Protein AF-A0AA85K703-F1 (afdb_monomer)

Sequence (139 aa):
MKPFDIDVPQKPAELLNSILCKPKDPTEKGDKINAIYKINCMNCNKNYIGQSEHPLRIRIQEHKSAKKRHDINSLVSMHTDNYGHQFDWDNVKILDRGNTKCAREFLEAWYSNENAINKHVNIDEIYQLIKSKSDDQKV

Solvent-accessible surface area (backbone atoms only — not comparable to full-atom values): 8413 Å² total; per-residue (Å²): 134,82,84,80,93,70,86,74,86,76,78,69,95,71,54,69,57,73,77,73,48,76,91,62,80,84,75,54,81,49,63,42,49,26,28,30,34,38,33,40,38,75,77,48,90,39,28,42,57,45,72,32,76,54,34,40,51,58,56,52,50,50,50,56,51,30,42,77,64,64,31,77,87,34,68,69,18,41,49,27,68,78,68,71,45,49,67,40,81,84,69,59,40,75,77,50,73,24,96,46,70,68,50,33,55,51,49,44,40,69,69,46,48,94,45,34,73,46,90,71,57,88,68,59,70,75,58,49,57,53,49,57,59,59,60,68,71,75,114

InterPro domains:
  IPR035901 GIY-YIG endonuclease superfamily [G3DSA:3.40.1440.10] (34-133)

Secondary structure (DSSP, 8-state):
-PPP-----PPPSS-HHHHH---SPPPPGGG--SEEEEEEBSSSS-EEEEEESS-HHHHHHHHHHHHHHT-TT-HHHHHHHHH---B-SSSPEEEEE-SSHHHHHHHHHHH--TTBSS------HHHHHHHHHHHGGG-

Radius of gyration: 21.47 Å; Cα contacts (8 Å, |Δi|>4): 171; chains: 1; bounding box: 51×42×70 Å

Organism: Trichobilharzia regenti (NCBI:txid157069)

Structure (mmCIF, N/CA/C/O backbone):
data_AF-A0AA85K703-F1
#
_entry.id   AF-A0AA85K703-F1
#
loop_
_atom_site.group_PDB
_atom_site.id
_atom_site.type_symbol
_atom_site.label_atom_id
_atom_site.label_alt_id
_atom_site.label_comp_id
_atom_site.label_asym_id
_atom_site.label_entity_id
_atom_site.label_seq_id
_atom_site.pdbx_PDB_ins_code
_atom_site.Cartn_x
_atom_site.Cartn_y
_atom_site.Cartn_z
_atom_site.occupancy
_atom_site.B_iso_or_equiv
_atom_site.auth_seq_id
_atom_site.auth_comp_id
_atom_site.auth_asym_id
_atom_site.auth_atom_id
_atom_site.pdbx_PDB_model_num
ATOM 1 N N . MET A 1 1 ? 35.129 8.630 -52.833 1.00 51.00 1 MET A N 1
ATOM 2 C CA . MET A 1 1 ? 35.014 8.074 -51.467 1.00 51.00 1 MET A CA 1
ATOM 3 C C . MET A 1 1 ? 34.605 6.616 -51.607 1.00 51.00 1 MET A C 1
ATOM 5 O O . MET A 1 1 ? 33.643 6.365 -52.320 1.00 51.00 1 MET A O 1
ATOM 9 N N . LYS A 1 2 ? 35.374 5.664 -51.061 1.00 53.22 2 LYS A N 1
ATOM 10 C CA . LYS A 1 2 ? 35.009 4.237 -51.107 1.00 53.22 2 LYS A CA 1
ATOM 11 C C . LYS A 1 2 ? 33.943 3.973 -50.035 1.00 53.22 2 LYS A C 1
ATOM 13 O O . LYS A 1 2 ? 34.146 4.443 -48.916 1.00 53.22 2 LYS A O 1
ATOM 18 N N . PRO A 1 3 ? 32.831 3.290 -50.348 1.00 60.78 3 PRO A N 1
ATOM 19 C CA . PRO A 1 3 ? 31.873 2.894 -49.327 1.00 60.78 3 PRO A CA 1
ATOM 20 C C . PRO A 1 3 ? 32.547 1.886 -48.390 1.00 60.78 3 PRO A C 1
ATOM 22 O O . PRO A 1 3 ? 33.245 0.980 -48.845 1.00 60.78 3 PRO A O 1
ATOM 25 N N . PHE A 1 4 ? 32.408 2.099 -47.085 1.00 60.31 4 PHE A N 1
ATOM 26 C CA . PHE A 1 4 ? 32.884 1.157 -46.082 1.00 60.31 4 PHE A CA 1
ATOM 27 C C . PHE A 1 4 ? 31.879 0.007 -46.007 1.00 60.31 4 PHE A C 1
ATOM 29 O O . PHE A 1 4 ? 30.711 0.228 -45.695 1.00 60.31 4 PHE A O 1
ATOM 36 N N . ASP A 1 5 ? 32.346 -1.195 -46.333 1.00 61.91 5 ASP A N 1
ATOM 37 C CA . ASP A 1 5 ? 31.607 -2.457 -46.246 1.00 61.91 5 ASP A CA 1
ATOM 38 C C . ASP A 1 5 ? 31.487 -2.851 -44.764 1.00 61.91 5 ASP A C 1
ATOM 40 O O . ASP A 1 5 ? 32.320 -3.571 -44.213 1.00 61.91 5 ASP A O 1
ATOM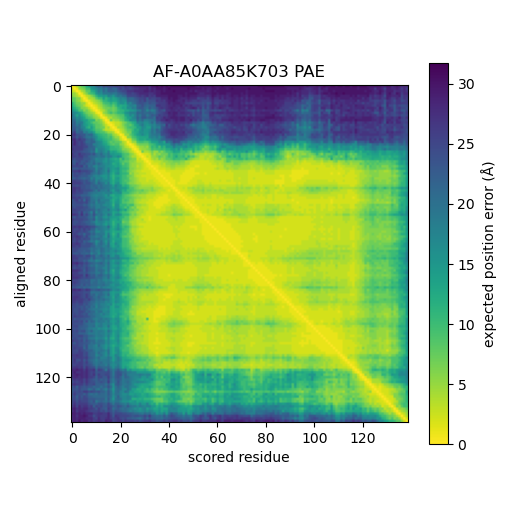 44 N N . ILE A 1 6 ? 30.527 -2.244 -44.066 1.00 71.75 6 ILE A N 1
ATOM 45 C CA . ILE A 1 6 ? 30.249 -2.525 -42.656 1.00 71.75 6 ILE A CA 1
ATOM 46 C C . ILE A 1 6 ? 28.897 -3.218 -42.604 1.00 71.75 6 ILE A C 1
ATOM 48 O O . ILE A 1 6 ? 27.854 -2.580 -42.751 1.00 71.75 6 ILE A O 1
ATOM 52 N N . ASP A 1 7 ? 28.932 -4.528 -42.391 1.00 67.88 7 ASP A N 1
ATOM 53 C CA . ASP A 1 7 ? 27.735 -5.321 -42.159 1.00 67.88 7 ASP A CA 1
ATOM 54 C C . ASP A 1 7 ? 27.194 -4.991 -40.760 1.00 67.88 7 ASP A C 1
ATOM 56 O O . ASP A 1 7 ? 27.866 -5.198 -39.744 1.00 67.88 7 ASP A O 1
ATOM 60 N N . VAL A 1 8 ? 26.009 -4.384 -40.707 1.00 72.31 8 VAL A N 1
ATOM 61 C CA . VAL A 1 8 ? 25.351 -4.013 -39.452 1.00 72.31 8 VAL A CA 1
ATOM 62 C C . VAL A 1 8 ? 24.474 -5.192 -39.038 1.00 72.31 8 VAL A C 1
ATOM 64 O O . VAL A 1 8 ? 23.428 -5.401 -39.659 1.00 72.31 8 VAL A O 1
ATOM 67 N N . PRO A 1 9 ? 24.834 -5.958 -37.991 1.00 69.31 9 PRO A N 1
ATOM 68 C CA . PRO A 1 9 ? 24.020 -7.085 -37.564 1.00 69.31 9 PRO A CA 1
ATOM 69 C C . PRO A 1 9 ? 22.642 -6.587 -37.121 1.00 69.31 9 PRO A C 1
ATOM 71 O O . PRO A 1 9 ? 22.503 -5.860 -36.134 1.00 69.31 9 PRO A O 1
ATOM 74 N N . GLN A 1 10 ? 21.606 -6.976 -37.864 1.00 68.81 10 GLN A N 1
ATOM 75 C CA . GLN A 1 10 ? 20.229 -6.642 -37.530 1.00 68.81 10 GLN A CA 1
ATOM 76 C C . GLN A 1 10 ? 19.692 -7.619 -36.489 1.00 68.81 10 GLN A C 1
ATOM 78 O O . GLN A 1 10 ? 19.758 -8.838 -36.651 1.00 68.81 10 GLN A O 1
ATOM 83 N N . LYS A 1 11 ? 19.123 -7.079 -35.409 1.00 68.06 11 LYS A N 1
ATOM 84 C CA . LYS A 1 11 ? 18.379 -7.885 -34.444 1.00 68.06 11 LYS A CA 1
ATOM 85 C C . LYS A 1 11 ? 17.022 -8.251 -35.064 1.00 68.06 11 LYS A C 1
ATOM 87 O O . LYS A 1 11 ? 16.284 -7.334 -35.427 1.00 68.06 11 LYS A O 1
ATOM 92 N N . PRO A 1 12 ? 16.663 -9.543 -35.161 1.00 69.19 12 PRO A N 1
ATOM 93 C CA . PRO A 1 12 ? 15.343 -9.948 -35.630 1.00 69.19 12 PRO A CA 1
ATOM 94 C C . PRO A 1 12 ? 14.244 -9.336 -34.757 1.00 69.19 12 PRO A C 1
ATOM 96 O O . PRO A 1 12 ? 14.395 -9.271 -33.533 1.00 69.19 12 PRO A O 1
ATOM 99 N N . ALA A 1 13 ? 13.150 -8.904 -35.390 1.00 69.12 13 ALA A N 1
ATOM 100 C CA . ALA A 1 13 ? 12.025 -8.253 -34.715 1.00 69.12 13 ALA A CA 1
ATOM 101 C C . ALA A 1 13 ? 11.413 -9.136 -33.613 1.00 69.12 13 ALA A C 1
ATOM 103 O O . ALA A 1 13 ? 11.049 -8.630 -32.555 1.00 69.12 13 ALA A O 1
ATOM 104 N N . GLU A 1 14 ? 11.388 -10.454 -33.821 1.00 61.03 14 GLU A N 1
ATOM 105 C CA . GLU A 1 14 ? 10.976 -11.429 -32.814 1.00 61.03 14 GLU A CA 1
ATOM 106 C C . GLU A 1 14 ? 11.989 -12.574 -32.735 1.00 61.03 14 GLU A C 1
ATOM 108 O O . GLU A 1 14 ? 12.411 -13.142 -33.742 1.00 61.03 14 GLU A O 1
ATOM 113 N N . LEU A 1 15 ? 12.415 -12.905 -31.516 1.00 73.38 15 LEU A N 1
ATOM 114 C CA . LEU A 1 15 ? 13.296 -14.040 -31.259 1.00 73.38 15 LEU A CA 1
ATOM 115 C C . LEU A 1 15 ? 12.431 -15.294 -31.112 1.00 73.38 15 LEU A C 1
ATOM 117 O O . LEU A 1 15 ? 11.445 -15.268 -30.387 1.00 73.38 15 LEU A O 1
ATOM 121 N N . LEU A 1 16 ? 12.831 -16.425 -31.699 1.00 67.19 16 LEU A N 1
ATOM 122 C CA . LEU A 1 16 ? 12.117 -17.708 -31.551 1.00 67.19 16 LEU A CA 1
ATOM 123 C C . LEU A 1 16 ? 11.823 -18.063 -30.080 1.00 67.19 16 LEU A C 1
ATOM 125 O O . LEU A 1 16 ? 10.780 -18.633 -29.772 1.00 67.19 16 LEU A O 1
ATOM 129 N N . ASN A 1 17 ? 12.691 -17.639 -29.157 1.00 62.25 17 ASN A N 1
ATOM 130 C CA . ASN A 1 17 ? 12.489 -17.796 -27.717 1.00 62.25 17 ASN A CA 1
ATOM 131 C C . ASN A 1 17 ? 11.291 -17.000 -27.164 1.00 62.25 17 ASN A C 1
ATOM 133 O O . ASN A 1 17 ? 10.680 -17.469 -26.212 1.00 62.25 17 ASN A O 1
ATOM 137 N N . SER A 1 18 ? 10.927 -15.836 -27.719 1.00 64.38 18 SER A N 1
ATOM 138 C CA . SER A 1 18 ? 9.717 -15.108 -27.294 1.00 64.38 18 SER A CA 1
ATOM 139 C C . SER A 1 18 ? 8.435 -15.774 -27.790 1.00 64.38 18 SER A C 1
ATOM 141 O O . SER A 1 18 ? 7.410 -15.680 -27.119 1.00 64.38 18 SER A O 1
ATOM 143 N N . ILE A 1 19 ? 8.500 -16.454 -28.939 1.00 67.75 19 ILE A N 1
ATOM 144 C CA . ILE A 1 19 ? 7.363 -17.149 -29.556 1.00 67.75 19 ILE A CA 1
ATOM 145 C C . ILE A 1 19 ? 7.133 -18.510 -28.885 1.00 67.75 19 ILE A C 1
ATOM 147 O O . ILE A 1 19 ? 5.999 -18.866 -28.574 1.00 67.75 19 ILE A O 1
ATOM 151 N N . LEU 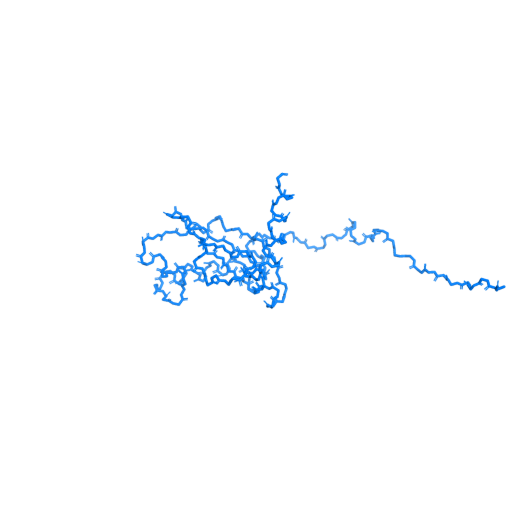A 1 20 ? 8.204 -19.270 -28.645 1.00 67.94 20 LEU A N 1
ATOM 152 C CA . LEU A 1 20 ? 8.121 -20.675 -28.233 1.00 67.94 20 LEU A CA 1
ATOM 153 C C . LEU A 1 20 ? 8.264 -20.882 -26.723 1.00 67.94 20 LEU A C 1
ATOM 155 O O . LEU A 1 20 ? 7.713 -21.836 -26.180 1.00 67.94 20 LEU A O 1
ATOM 159 N N . CYS A 1 21 ? 8.971 -19.993 -26.023 1.00 58.94 21 CYS A N 1
ATOM 160 C CA . CYS A 1 21 ? 9.257 -20.159 -24.606 1.00 58.94 21 CYS A CA 1
ATOM 161 C C . CYS A 1 21 ? 8.575 -19.055 -23.793 1.00 58.94 21 CYS A C 1
ATOM 163 O O . CYS A 1 21 ? 9.130 -17.981 -23.564 1.00 58.94 21 CYS A O 1
ATOM 165 N N . LYS A 1 22 ? 7.405 -19.373 -23.230 1.00 64.00 22 LYS A N 1
ATOM 166 C CA . LYS A 1 22 ? 6.993 -18.822 -21.931 1.00 64.00 22 LYS A CA 1
ATOM 167 C C . LYS A 1 22 ? 7.395 -19.840 -20.858 1.00 64.00 22 LYS A C 1
ATOM 169 O O . LYS A 1 22 ? 6.557 -20.624 -20.437 1.00 64.00 22 LYS A O 1
ATOM 174 N N . PRO A 1 23 ? 8.671 -19.893 -20.434 1.00 62.88 23 PRO A N 1
ATOM 175 C CA . PRO A 1 23 ? 9.177 -20.982 -19.596 1.00 62.88 23 PRO A CA 1
ATOM 176 C C . PRO A 1 23 ? 8.660 -20.947 -18.148 1.00 62.88 23 PRO A C 1
ATOM 178 O O . PRO A 1 23 ? 9.079 -21.772 -17.347 1.00 62.88 23 PRO A O 1
ATOM 181 N N . LYS A 1 24 ? 7.833 -19.964 -17.771 1.00 66.00 24 LYS A N 1
ATOM 182 C CA . LYS A 1 24 ? 7.384 -19.748 -16.392 1.00 66.00 24 LYS A CA 1
ATOM 183 C C . LYS A 1 24 ? 5.874 -19.621 -16.346 1.00 66.00 24 LYS A C 1
ATOM 185 O O . LYS A 1 24 ? 5.299 -18.856 -17.124 1.00 66.00 24 LYS A O 1
ATOM 190 N N . ASP A 1 25 ? 5.274 -20.321 -15.393 1.00 69.56 25 ASP A N 1
ATOM 191 C CA . ASP A 1 25 ? 3.862 -20.185 -15.076 1.00 69.56 25 ASP A CA 1
ATOM 192 C C . ASP A 1 25 ? 3.516 -18.724 -14.737 1.00 69.56 25 ASP A C 1
ATOM 194 O O . ASP A 1 25 ? 4.315 -18.020 -14.097 1.00 69.56 25 ASP A O 1
ATOM 198 N N . PRO A 1 26 ? 2.338 -18.229 -15.163 1.00 70.50 26 PRO A N 1
ATOM 199 C CA . PRO A 1 26 ? 1.856 -16.916 -14.768 1.00 70.50 26 PRO A CA 1
ATOM 200 C C . PRO A 1 26 ? 1.803 -16.820 -13.245 1.00 70.50 26 PRO A C 1
ATOM 202 O O . PRO A 1 26 ? 1.112 -17.586 -12.581 1.00 70.50 26 PRO A O 1
ATOM 205 N N . THR A 1 27 ? 2.532 -15.864 -12.678 1.00 70.81 27 THR A N 1
ATOM 206 C CA . THR A 1 27 ? 2.556 -15.681 -11.228 1.00 70.81 27 THR A CA 1
ATOM 207 C C . THR A 1 27 ? 1.217 -15.117 -10.751 1.00 70.81 27 THR A C 1
ATOM 209 O O . THR A 1 27 ? 0.752 -14.094 -11.272 1.00 70.81 27 THR A O 1
ATOM 212 N N . GLU A 1 28 ? 0.614 -15.745 -9.741 1.00 81.62 28 GLU A N 1
ATOM 213 C CA . GLU A 1 28 ? -0.609 -15.246 -9.115 1.00 81.62 28 GLU A CA 1
ATOM 214 C C . GLU A 1 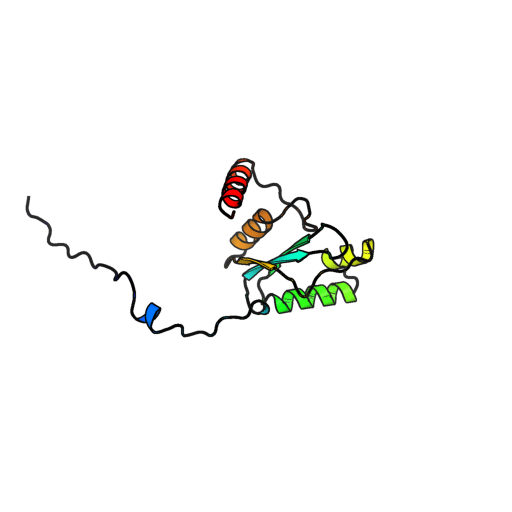28 ? -0.414 -13.835 -8.541 1.00 81.62 28 GLU A C 1
ATOM 216 O O . GLU A 1 28 ? 0.698 -13.404 -8.221 1.00 81.62 28 GLU A O 1
ATOM 221 N N . LYS A 1 29 ? -1.511 -13.082 -8.381 1.00 78.44 29 LYS A N 1
ATOM 222 C CA . LYS A 1 29 ? -1.454 -11.702 -7.864 1.00 78.44 29 LYS A CA 1
ATOM 223 C C . LYS A 1 29 ? -0.761 -11.624 -6.497 1.00 78.44 29 LYS A C 1
ATOM 225 O O . LYS A 1 29 ? 0.025 -10.707 -6.282 1.00 78.44 29 LYS A O 1
ATOM 230 N N . GLY A 1 30 ? -1.019 -12.585 -5.608 1.00 78.38 30 GLY A N 1
ATOM 231 C CA . GLY A 1 30 ? -0.450 -12.622 -4.257 1.00 78.38 30 GLY A CA 1
ATOM 232 C C . GLY A 1 30 ? 1.052 -12.918 -4.209 1.00 78.38 30 GLY A C 1
ATOM 233 O O . GLY A 1 30 ? 1.714 -12.525 -3.249 1.00 78.38 30 GLY A O 1
ATOM 234 N N . ASP A 1 31 ? 1.598 -13.546 -5.251 1.00 85.19 31 ASP A N 1
ATOM 235 C CA . ASP A 1 31 ? 3.007 -13.950 -5.329 1.00 85.19 31 ASP A CA 1
ATOM 236 C C . ASP A 1 31 ? 3.905 -12.910 -6.013 1.00 85.19 31 ASP A C 1
ATOM 238 O O . ASP A 1 31 ? 5.122 -13.079 -6.126 1.00 85.19 31 ASP A O 1
ATOM 242 N N . LYS A 1 32 ? 3.331 -11.781 -6.439 1.00 88.44 32 LYS A N 1
ATOM 243 C CA . LYS A 1 32 ? 4.111 -10.672 -6.981 1.00 88.44 32 LYS A CA 1
ATOM 244 C C . LYS A 1 32 ? 4.934 -10.019 -5.869 1.00 88.44 32 LYS A C 1
ATOM 246 O O . LYS A 1 32 ? 4.394 -9.463 -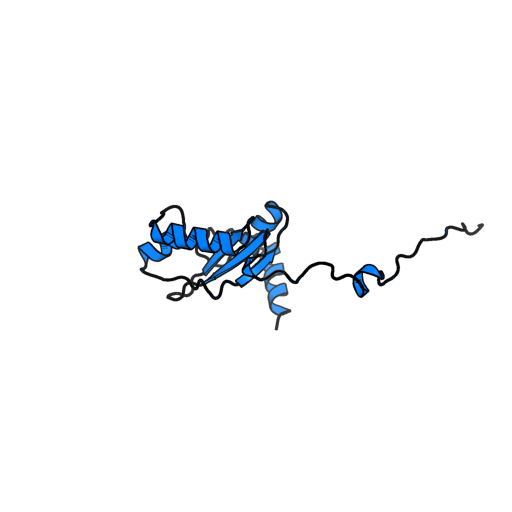4.917 1.00 88.44 32 LYS A O 1
ATOM 251 N N . ILE A 1 33 ? 6.250 -10.068 -6.044 1.00 91.69 33 ILE A N 1
ATOM 252 C CA . ILE A 1 33 ? 7.244 -9.338 -5.248 1.00 91.69 33 ILE A CA 1
ATOM 253 C C . ILE A 1 33 ? 7.452 -7.919 -5.783 1.00 91.69 33 ILE A C 1
ATOM 255 O O . ILE A 1 33 ? 7.106 -7.641 -6.944 1.00 91.69 33 ILE A O 1
ATOM 259 N N . ASN A 1 34 ? 8.106 -7.065 -4.992 1.00 92.94 34 ASN A N 1
ATOM 260 C CA . ASN A 1 34 ? 8.545 -5.730 -5.415 1.00 92.94 34 ASN A CA 1
ATOM 261 C C . ASN A 1 34 ? 7.389 -4.856 -5.936 1.00 92.94 34 ASN A C 1
ATOM 263 O O . ASN A 1 34 ? 7.516 -4.166 -6.949 1.00 92.94 34 ASN A O 1
ATOM 267 N N . ALA A 1 35 ? 6.237 -4.942 -5.274 1.00 93.88 35 ALA A N 1
ATOM 268 C CA . ALA A 1 35 ? 4.979 -4.362 -5.728 1.00 93.88 35 ALA A CA 1
ATOM 269 C C . ALA A 1 35 ? 4.574 -3.149 -4.887 1.00 93.88 35 ALA A C 1
ATOM 271 O O . ALA A 1 35 ? 4.772 -3.127 -3.671 1.00 93.88 35 ALA A O 1
ATOM 272 N N . ILE A 1 36 ? 3.954 -2.174 -5.548 1.00 94.44 36 ILE A N 1
ATOM 273 C CA . ILE A 1 36 ? 3.233 -1.074 -4.919 1.00 94.44 36 ILE A CA 1
ATOM 274 C C . ILE A 1 36 ? 1.764 -1.468 -4.944 1.00 94.44 36 ILE A C 1
ATOM 276 O O . ILE A 1 36 ? 1.214 -1.798 -5.999 1.00 94.44 36 ILE A O 1
ATOM 280 N N . TYR A 1 37 ? 1.133 -1.477 -3.778 1.00 94.44 37 TYR A N 1
ATOM 281 C CA . TYR A 1 37 ? -0.236 -1.941 -3.624 1.00 94.44 37 TYR A CA 1
ATOM 282 C C . TYR A 1 37 ? -1.090 -0.929 -2.874 1.00 94.44 37 TYR A C 1
ATOM 284 O O . TYR A 1 37 ? -0.593 -0.068 -2.149 1.00 94.44 37 TYR A O 1
ATOM 292 N N . LYS A 1 38 ? -2.399 -1.068 -3.057 1.00 94.88 38 LYS A N 1
ATOM 293 C CA . LYS A 1 38 ? -3.437 -0.262 -2.434 1.00 94.88 38 LYS A CA 1
ATOM 294 C C . LYS A 1 38 ? -4.442 -1.164 -1.734 1.00 94.88 38 LYS A C 1
ATOM 296 O O . LYS A 1 38 ? -4.957 -2.106 -2.339 1.00 94.88 38 LYS A O 1
ATOM 301 N N . ILE A 1 39 ? -4.739 -0.831 -0.483 1.00 95.31 39 ILE A N 1
ATOM 302 C CA . ILE A 1 39 ? -5.791 -1.446 0.329 1.00 95.31 39 ILE A CA 1
ATOM 303 C C . ILE A 1 39 ? -6.783 -0.350 0.704 1.00 95.31 39 ILE A C 1
ATOM 305 O O . ILE A 1 39 ? -6.393 0.678 1.254 1.00 95.31 39 ILE A O 1
ATOM 309 N N . ASN A 1 40 ? -8.060 -0.545 0.403 1.00 9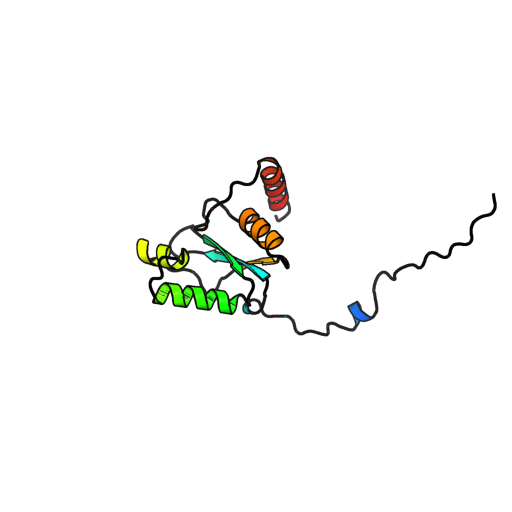5.50 40 ASN A N 1
ATOM 310 C CA . ASN A 1 40 ? -9.088 0.427 0.762 1.00 95.50 40 ASN A CA 1
ATOM 311 C C . ASN A 1 40 ? -9.631 0.146 2.162 1.00 95.50 40 ASN A C 1
ATOM 313 O O . ASN A 1 40 ? -9.743 -1.010 2.576 1.00 95.50 40 ASN A O 1
ATOM 317 N N . CYS A 1 41 ? -9.994 1.208 2.875 1.00 95.19 41 CYS A N 1
ATOM 318 C CA . CYS A 1 41 ? -10.870 1.083 4.025 1.00 95.19 41 CYS A CA 1
ATOM 319 C C . CYS A 1 41 ? -12.301 0.824 3.533 1.00 95.19 41 CYS A C 1
ATOM 321 O O . CYS A 1 41 ? -12.748 1.435 2.566 1.00 95.19 41 CYS A O 1
ATOM 323 N N . MET A 1 42 ? -13.019 -0.089 4.184 1.00 94.88 42 MET A N 1
ATOM 324 C CA . MET A 1 42 ? -14.412 -0.403 3.849 1.00 94.88 42 MET A CA 1
ATOM 325 C C . MET A 1 42 ? -15.396 0.605 4.447 1.00 94.88 42 MET A C 1
ATOM 327 O O . MET A 1 42 ? -16.520 0.730 3.973 1.00 94.88 42 MET A O 1
ATOM 331 N N . ASN A 1 43 ? -14.985 1.315 5.498 1.00 95.75 43 ASN A N 1
ATOM 332 C CA . ASN A 1 43 ? -15.852 2.208 6.264 1.00 95.75 43 ASN A CA 1
ATOM 333 C C . ASN A 1 43 ? -15.660 3.690 5.914 1.00 95.75 43 ASN A C 1
ATOM 335 O O . ASN A 1 43 ? -16.472 4.519 6.315 1.00 95.75 43 ASN A O 1
ATOM 339 N N . CYS A 1 44 ? -14.596 4.051 5.192 1.00 93.31 44 CYS A N 1
ATOM 340 C CA . CYS A 1 44 ? -14.354 5.428 4.772 1.00 93.31 44 CYS A CA 1
ATOM 341 C C . CYS A 1 44 ? -13.565 5.495 3.461 1.00 93.31 44 CYS A C 1
ATOM 343 O O . CYS A 1 44 ? -12.934 4.527 3.050 1.00 93.31 44 CYS A O 1
ATOM 345 N N . ASN A 1 45 ? -13.527 6.675 2.838 1.00 92.94 45 ASN A N 1
ATOM 346 C CA . ASN A 1 45 ? -12.836 6.895 1.559 1.00 92.94 45 ASN A CA 1
ATOM 347 C C . ASN A 1 45 ? -11.298 6.866 1.656 1.00 92.94 45 ASN A C 1
ATOM 349 O O . ASN A 1 45 ? -10.608 7.151 0.675 1.00 92.94 45 ASN A O 1
ATOM 353 N N . LYS A 1 46 ? -10.742 6.524 2.824 1.00 93.31 46 LYS A N 1
ATOM 354 C CA . LYS A 1 46 ? -9.297 6.440 3.026 1.00 93.31 46 LYS A CA 1
ATOM 355 C C . LYS A 1 46 ? -8.733 5.138 2.470 1.00 93.31 46 LYS A C 1
ATOM 357 O O . LYS A 1 46 ? -9.380 4.091 2.461 1.00 93.31 46 LYS A O 1
ATOM 362 N N . ASN A 1 47 ? -7.487 5.195 2.027 1.00 94.31 47 ASN A N 1
ATOM 363 C CA . ASN A 1 47 ? -6.770 4.044 1.501 1.00 94.31 47 ASN A CA 1
ATOM 364 C C . ASN A 1 47 ? -5.357 3.967 2.076 1.00 94.31 47 ASN A C 1
ATOM 366 O O . ASN A 1 47 ? -4.777 4.966 2.478 1.00 94.31 47 ASN A O 1
ATOM 370 N N . TYR A 1 48 ? -4.797 2.771 2.138 1.00 93.81 48 TYR A N 1
ATOM 371 C CA . TYR A 1 48 ? -3.401 2.555 2.474 1.00 93.81 48 TYR A CA 1
ATOM 372 C C . TYR A 1 48 ? -2.649 2.186 1.202 1.00 93.81 48 TYR A C 1
ATOM 374 O O . TYR A 1 48 ? -3.013 1.222 0.525 1.00 93.81 48 TYR A O 1
ATOM 382 N N . ILE A 1 49 ? -1.612 2.956 0.889 1.00 93.31 49 ILE A N 1
ATOM 383 C CA . ILE A 1 49 ? -0.684 2.677 -0.202 1.00 93.31 49 ILE A CA 1
ATOM 384 C C . ILE A 1 49 ? 0.650 2.335 0.433 1.00 93.31 49 ILE A C 1
ATOM 386 O O . ILE A 1 49 ? 1.112 3.037 1.332 1.00 93.31 49 ILE A O 1
ATOM 390 N N . GLY A 1 50 ? 1.233 1.229 -0.004 1.00 91.94 50 GLY A N 1
ATOM 391 C CA . GLY A 1 50 ? 2.512 0.780 0.509 1.00 91.94 50 GLY A CA 1
ATOM 392 C C . GLY A 1 50 ? 3.271 -0.045 -0.510 1.00 91.94 50 GLY A C 1
ATOM 393 O O . GLY A 1 50 ? 2.707 -0.564 -1.476 1.00 91.94 50 GLY A O 1
ATOM 394 N N . GLN A 1 51 ? 4.564 -0.189 -0.261 1.00 92.88 51 GLN A N 1
ATOM 395 C CA . GLN A 1 51 ? 5.424 -1.093 -1.011 1.00 92.88 51 GLN A CA 1
ATOM 396 C C . GLN A 1 51 ? 5.608 -2.437 -0.297 1.00 92.88 51 GLN A C 1
ATOM 398 O O . GLN A 1 51 ? 5.455 -2.563 0.925 1.00 92.88 51 GLN A O 1
ATOM 403 N N . SER A 1 52 ? 5.941 -3.464 -1.072 1.00 92.31 52 SER A N 1
ATOM 404 C CA . SER A 1 52 ? 6.356 -4.767 -0.569 1.00 92.31 52 SER A CA 1
ATOM 405 C C . SER A 1 52 ? 7.573 -5.264 -1.335 1.00 92.31 52 SER A C 1
ATOM 407 O O . SER A 1 52 ? 7.573 -5.271 -2.564 1.00 92.31 52 SER A O 1
ATOM 409 N N . GLU A 1 53 ? 8.606 -5.672 -0.604 1.00 92.06 53 GLU A N 1
ATOM 410 C CA . GLU A 1 53 ? 9.776 -6.365 -1.153 1.00 92.06 53 GLU A CA 1
ATOM 411 C C . GLU A 1 53 ? 9.511 -7.871 -1.293 1.00 92.06 53 GLU A C 1
ATOM 413 O O . GLU A 1 53 ? 9.864 -8.494 -2.293 1.00 92.06 53 GLU A O 1
ATOM 418 N N . HIS A 1 54 ? 8.798 -8.437 -0.322 1.00 91.69 54 HIS A N 1
ATOM 419 C CA . HIS A 1 54 ? 8.353 -9.825 -0.309 1.00 91.69 54 HIS A CA 1
ATOM 420 C C . HIS A 1 54 ? 7.081 -10.035 -1.152 1.00 91.69 54 HIS A C 1
ATOM 422 O O . HIS A 1 54 ? 6.506 -9.074 -1.669 1.00 91.69 54 HIS A O 1
ATOM 428 N N . PRO A 1 55 ? 6.623 -11.289 -1.331 1.00 93.94 55 PRO A N 1
ATOM 429 C CA . PRO A 1 55 ? 5.336 -11.550 -1.958 1.00 93.94 55 PRO A CA 1
ATOM 430 C C . PRO A 1 55 ? 4.213 -10.806 -1.234 1.00 93.94 55 PRO A C 1
ATOM 432 O O . PRO A 1 55 ? 4.124 -10.845 -0.003 1.00 93.94 55 PRO A O 1
ATOM 435 N N . LEU A 1 56 ? 3.330 -10.161 -1.996 1.00 93.94 56 LEU A N 1
ATOM 436 C CA . LEU A 1 56 ? 2.243 -9.345 -1.456 1.00 93.94 56 LEU A CA 1
ATOM 437 C C . LEU A 1 56 ? 1.394 -10.084 -0.406 1.00 93.94 56 LEU A C 1
ATOM 439 O O . LEU A 1 56 ? 0.996 -9.485 0.593 1.00 93.94 56 LEU A O 1
ATOM 443 N N . ARG A 1 57 ? 1.163 -11.393 -0.580 1.00 94.00 57 ARG A N 1
ATOM 444 C CA . ARG A 1 57 ? 0.431 -12.221 0.396 1.00 94.00 57 ARG A CA 1
ATOM 445 C C . ARG A 1 57 ? 1.052 -12.203 1.796 1.00 94.00 57 ARG A C 1
ATOM 447 O O . ARG A 1 57 ? 0.322 -12.136 2.781 1.00 94.00 57 ARG A O 1
ATOM 454 N N . ILE A 1 58 ? 2.385 -12.205 1.884 1.00 94.81 58 ILE A N 1
ATOM 455 C CA . ILE A 1 58 ? 3.114 -12.154 3.158 1.00 94.81 58 ILE A CA 1
ATOM 456 C C . ILE A 1 58 ? 2.894 -10.793 3.809 1.00 94.81 58 ILE A C 1
ATOM 458 O O . ILE A 1 58 ? 2.522 -10.715 4.977 1.00 94.81 58 ILE A O 1
ATOM 462 N N . ARG A 1 59 ? 2.994 -9.715 3.025 1.00 94.69 59 ARG A N 1
ATOM 463 C CA . ARG A 1 59 ? 2.766 -8.354 3.520 1.00 94.69 59 ARG A CA 1
ATOM 464 C C . ARG A 1 59 ? 1.340 -8.142 4.031 1.00 94.69 59 ARG A C 1
ATOM 466 O O . ARG A 1 59 ? 1.138 -7.496 5.055 1.00 94.69 59 ARG A O 1
ATOM 473 N N . ILE A 1 60 ? 0.343 -8.713 3.355 1.00 94.81 60 ILE A N 1
ATOM 474 C CA . ILE A 1 60 ? -1.051 -8.692 3.819 1.00 94.81 60 ILE A CA 1
ATOM 475 C C . ILE A 1 60 ? -1.187 -9.440 5.154 1.00 94.81 60 ILE A C 1
ATOM 477 O O . ILE A 1 60 ? -1.858 -8.959 6.068 1.00 94.81 60 ILE A O 1
ATOM 481 N N . GLN A 1 61 ? -0.537 -10.596 5.296 1.00 95.00 61 GLN A N 1
ATOM 482 C CA . GLN A 1 61 ? -0.564 -11.370 6.537 1.00 95.00 61 GLN A CA 1
ATOM 483 C C . GLN A 1 61 ? 0.119 -10.636 7.700 1.00 95.00 61 GLN A C 1
ATOM 485 O O . GLN A 1 61 ? -0.392 -10.670 8.823 1.00 95.00 61 GLN A O 1
ATOM 490 N N . GLU A 1 62 ? 1.221 -9.930 7.446 1.00 95.06 62 GLU A N 1
ATOM 491 C CA . GLU A 1 62 ? 1.875 -9.057 8.428 1.00 95.06 62 GLU A CA 1
ATOM 492 C C . GLU A 1 62 ? 0.918 -7.973 8.928 1.00 95.06 62 GLU A C 1
ATOM 494 O O . GLU A 1 62 ? 0.773 -7.799 10.138 1.00 95.06 62 GLU A O 1
ATOM 499 N N . HIS A 1 63 ? 0.201 -7.300 8.023 1.00 94.94 63 HIS A N 1
ATOM 500 C CA . HIS A 1 63 ? -0.790 -6.285 8.392 1.00 94.94 63 HIS A CA 1
ATOM 501 C C . HIS A 1 63 ? -1.954 -6.862 9.201 1.00 94.94 63 HIS A C 1
ATOM 503 O O . HIS A 1 63 ? -2.330 -6.285 10.221 1.00 94.94 63 HIS A O 1
ATOM 509 N N . LYS A 1 64 ? -2.490 -8.029 8.814 1.00 95.00 64 LYS A N 1
ATOM 510 C CA . LYS A 1 64 ? -3.519 -8.740 9.600 1.00 95.00 64 LYS A CA 1
ATOM 511 C C . LYS A 1 64 ? -3.013 -9.083 11.004 1.00 95.00 64 LYS A C 1
ATOM 513 O O . LYS A 1 64 ? -3.734 -8.926 11.989 1.00 95.00 64 LYS A O 1
ATOM 518 N N . SER A 1 65 ? -1.758 -9.513 11.102 1.00 96.06 65 SER A N 1
ATOM 519 C CA . SER A 1 65 ? -1.111 -9.856 12.371 1.00 96.06 65 SER A CA 1
ATOM 520 C C . SER A 1 65 ? -0.822 -8.618 13.222 1.00 96.06 65 SER A C 1
ATOM 522 O O . SER A 1 65 ? -0.918 -8.686 14.443 1.00 96.06 65 SER A O 1
ATOM 524 N N . ALA A 1 66 ? -0.475 -7.486 12.607 1.00 95.06 66 ALA A N 1
ATOM 525 C CA . ALA A 1 66 ? -0.310 -6.198 13.277 1.00 95.06 66 ALA A CA 1
ATOM 526 C C . ALA A 1 66 ? -1.641 -5.695 13.850 1.00 95.06 66 ALA A C 1
ATOM 528 O O . ALA A 1 66 ? -1.688 -5.375 15.032 1.00 95.06 66 ALA A O 1
ATOM 529 N N . LYS A 1 67 ? -2.729 -5.764 13.066 1.00 93.81 67 LYS A N 1
ATOM 530 C CA . LYS A 1 67 ? -4.092 -5.465 13.535 1.00 93.81 67 LYS A CA 1
ATOM 531 C C . LYS A 1 67 ? -4.470 -6.308 14.753 1.00 93.81 67 LYS A C 1
ATOM 533 O O . LYS A 1 67 ? -4.955 -5.782 15.741 1.00 93.81 67 LYS A O 1
ATOM 538 N N . LYS A 1 68 ? -4.232 -7.625 14.705 1.00 94.19 68 LYS A N 1
ATOM 539 C CA . LYS A 1 68 ? -4.544 -8.527 15.830 1.00 94.19 68 LYS A CA 1
ATOM 540 C C . LYS A 1 68 ? -3.755 -8.186 17.101 1.00 94.19 68 LYS A C 1
ATOM 542 O O . LYS A 1 68 ? -4.231 -8.442 18.200 1.00 94.19 68 LYS A O 1
ATOM 547 N N . ARG A 1 69 ? -2.536 -7.664 16.946 1.00 95.69 69 ARG A N 1
ATOM 548 C CA . ARG A 1 69 ? -1.656 -7.267 18.053 1.00 95.69 69 ARG A CA 1
ATOM 549 C C . ARG A 1 69 ? -1.895 -5.832 18.529 1.00 95.69 69 ARG A C 1
ATOM 551 O O . ARG A 1 69 ? -1.253 -5.450 19.499 1.00 95.69 69 ARG A O 1
ATOM 558 N N . HIS A 1 70 ? -2.766 -5.066 17.867 1.00 92.62 70 HIS A N 1
ATOM 559 C CA . HIS A 1 70 ? -2.934 -3.629 18.102 1.00 92.62 70 HIS A CA 1
ATOM 560 C C . HIS A 1 70 ? -1.593 -2.873 18.030 1.00 92.62 70 HIS A C 1
ATOM 562 O O . HIS A 1 70 ? -1.225 -2.095 18.908 1.00 92.62 70 HIS A O 1
ATOM 568 N N . ASP A 1 71 ? -0.800 -3.181 16.997 1.00 93.75 71 ASP A N 1
ATOM 569 C CA . ASP A 1 71 ? 0.549 -2.639 16.826 1.00 93.75 71 ASP A CA 1
ATOM 570 C C . ASP A 1 71 ? 0.504 -1.168 16.389 1.00 93.75 71 ASP A C 1
ATOM 572 O O . ASP A 1 71 ? 0.184 -0.858 15.239 1.00 93.75 71 ASP A O 1
ATOM 576 N N . ILE A 1 72 ? 0.891 -0.265 17.292 1.00 91.38 72 ILE A N 1
ATOM 577 C CA . ILE A 1 72 ? 0.894 1.189 17.067 1.00 91.38 72 ILE A CA 1
ATOM 578 C C . ILE A 1 72 ? 1.793 1.635 15.905 1.00 91.38 72 ILE A C 1
ATOM 580 O O . ILE A 1 72 ? 1.576 2.705 15.340 1.00 91.38 72 ILE A O 1
ATOM 584 N N . ASN A 1 73 ? 2.786 0.827 15.515 1.00 90.56 73 ASN A N 1
ATOM 585 C CA . ASN A 1 73 ? 3.684 1.159 14.406 1.00 90.56 73 ASN A CA 1
ATOM 586 C C . ASN A 1 73 ? 3.054 0.871 13.038 1.00 90.56 73 ASN A C 1
ATOM 588 O O . ASN A 1 73 ? 3.537 1.348 12.008 1.00 90.56 73 ASN A O 1
ATOM 592 N N . SER A 1 74 ? 1.978 0.083 13.001 1.00 92.62 74 SER A N 1
ATOM 593 C CA . SER A 1 74 ? 1.230 -0.163 11.778 1.00 92.62 74 SER A CA 1
ATOM 594 C C . SER A 1 74 ? 0.128 0.872 11.632 1.00 92.62 74 SER A C 1
ATOM 596 O O . SER A 1 74 ? -0.862 0.853 12.359 1.00 92.62 74 SER A O 1
ATOM 598 N N . LEU A 1 75 ? 0.245 1.729 10.618 1.00 92.56 75 LEU A N 1
ATOM 599 C CA . LEU A 1 75 ? -0.806 2.692 10.271 1.00 92.56 75 LEU A CA 1
ATOM 600 C C . LEU A 1 75 ? -2.150 2.013 9.979 1.00 92.56 75 LEU A C 1
ATOM 602 O O . LEU A 1 75 ? -3.206 2.583 10.247 1.00 92.56 75 LEU A O 1
ATOM 606 N N . VAL A 1 76 ? -2.108 0.789 9.449 1.00 93.25 76 VAL A N 1
ATOM 607 C CA . VAL A 1 76 ? -3.296 -0.032 9.208 1.00 93.25 76 VAL A CA 1
ATOM 608 C C . VAL A 1 76 ? -3.944 -0.418 10.539 1.00 93.25 76 VAL A C 1
ATOM 610 O O . VAL A 1 76 ? -5.141 -0.198 10.694 1.00 93.25 76 VAL A O 1
ATOM 613 N N . SER A 1 77 ? -3.167 -0.904 11.517 1.00 94.00 77 SER A N 1
ATOM 614 C CA . SER A 1 77 ? -3.683 -1.217 12.862 1.00 94.00 77 SER A CA 1
ATOM 615 C C . SER A 1 77 ? -4.204 0.031 13.565 1.00 94.00 77 SER A C 1
ATOM 617 O O . SER A 1 77 ? -5.350 0.061 13.995 1.00 94.00 77 SER A O 1
ATOM 619 N N . MET A 1 78 ? -3.410 1.101 13.595 1.00 95.12 78 MET A N 1
ATOM 620 C CA . MET A 1 78 ? -3.779 2.356 14.243 1.00 95.12 78 MET A CA 1
ATOM 621 C C . MET A 1 78 ? -5.078 2.936 13.664 1.00 95.12 78 MET A C 1
ATOM 623 O O . MET A 1 78 ? -5.927 3.423 14.404 1.00 95.12 78 MET A O 1
ATOM 627 N N . HIS A 1 79 ? -5.278 2.857 12.343 1.00 94.12 79 HIS A N 1
ATOM 628 C CA . HIS A 1 79 ? -6.536 3.277 11.728 1.00 94.12 79 HIS A CA 1
ATOM 629 C C . HIS A 1 79 ? -7.715 2.402 12.170 1.00 94.12 79 HIS A C 1
ATOM 631 O O . HIS A 1 79 ? -8.787 2.931 12.466 1.00 94.12 79 HIS A O 1
ATOM 637 N N . THR A 1 80 ? -7.539 1.078 12.223 1.00 93.94 80 THR A N 1
ATOM 638 C CA . THR A 1 80 ? -8.606 0.190 12.700 1.00 93.94 80 THR A CA 1
ATOM 639 C C . THR A 1 80 ? -8.911 0.391 14.180 1.00 93.94 80 THR A C 1
ATOM 641 O O . THR A 1 80 ? -10.074 0.323 14.554 1.00 93.94 80 THR A O 1
ATOM 644 N N . ASP A 1 81 ? -7.904 0.694 14.997 1.00 94.06 81 ASP A N 1
ATOM 645 C CA . ASP A 1 81 ? -8.045 0.858 16.445 1.00 94.06 81 ASP A CA 1
ATOM 646 C C . ASP A 1 81 ? -8.696 2.201 16.802 1.00 94.06 81 ASP A C 1
ATOM 648 O O . ASP A 1 81 ? -9.613 2.248 17.616 1.00 94.06 81 ASP A O 1
ATOM 652 N N . ASN A 1 82 ? -8.297 3.286 16.131 1.00 93.81 82 ASN A N 1
ATOM 653 C CA . ASN A 1 82 ? -8.829 4.624 16.402 1.00 93.81 82 ASN A CA 1
ATOM 654 C C . ASN A 1 82 ? -10.279 4.809 15.938 1.00 93.81 82 ASN A C 1
ATOM 656 O O . ASN A 1 82 ? -11.022 5.577 16.544 1.00 93.81 82 ASN A O 1
ATOM 660 N N . TYR A 1 83 ? -10.667 4.159 14.837 1.00 92.75 83 TYR A N 1
ATOM 661 C CA . TYR A 1 83 ? -11.968 4.384 14.197 1.00 92.75 83 TYR A CA 1
ATOM 662 C C . TYR A 1 83 ? -12.877 3.146 14.191 1.00 92.75 83 TYR A C 1
ATOM 664 O O . TYR A 1 83 ? -14.007 3.223 13.719 1.00 92.75 83 TYR A O 1
ATOM 672 N N . GLY A 1 84 ? -12.407 1.989 14.667 1.00 92.56 84 GLY A N 1
ATOM 673 C CA . GLY A 1 84 ? -13.163 0.730 14.601 1.00 92.56 84 GLY A CA 1
ATOM 674 C C . GLY A 1 84 ? -13.375 0.208 13.173 1.00 92.56 84 GLY A C 1
ATOM 675 O O . GLY A 1 84 ? -14.265 -0.605 12.927 1.00 92.56 84 GLY A O 1
ATOM 676 N N . HIS A 1 85 ? -12.592 0.696 12.212 1.00 94.31 85 HIS A N 1
ATOM 677 C CA . HIS A 1 85 ? -12.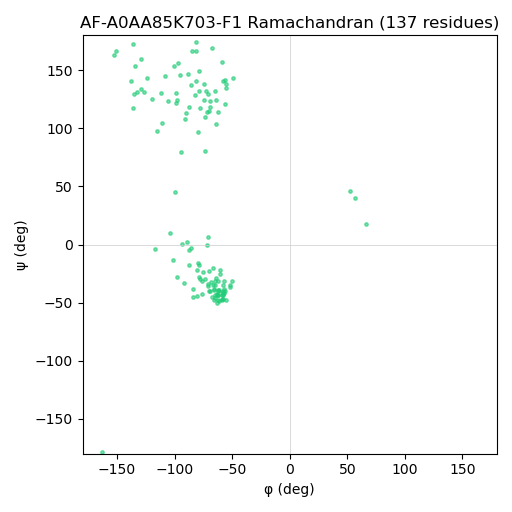770 0.402 10.794 1.00 94.31 85 HIS A CA 1
ATOM 678 C C . HIS A 1 85 ? -12.167 -0.945 10.373 1.00 94.31 85 HIS A C 1
ATOM 680 O O . HIS A 1 85 ? -11.359 -1.562 11.073 1.00 94.31 85 HIS A O 1
ATOM 686 N N . GLN A 1 86 ? -12.533 -1.395 9.173 1.00 93.50 86 GLN A N 1
ATOM 687 C CA . GLN A 1 86 ? -11.985 -2.585 8.538 1.00 93.50 86 GLN A CA 1
ATOM 688 C C . GLN A 1 86 ? -11.411 -2.266 7.159 1.00 93.50 86 GLN A C 1
ATOM 690 O O . GLN A 1 86 ? -11.940 -1.445 6.412 1.00 93.50 86 GLN A O 1
ATOM 695 N N . PHE A 1 87 ? -10.308 -2.932 6.833 1.00 94.44 87 PHE A N 1
ATOM 696 C CA . PHE A 1 87 ? -9.702 -2.883 5.510 1.00 94.44 87 PHE A CA 1
ATOM 697 C C . PHE A 1 87 ? -10.177 -4.057 4.665 1.00 94.44 87 PHE A C 1
ATOM 699 O O . PHE A 1 87 ? -10.366 -5.160 5.179 1.00 94.44 87 PHE A O 1
ATOM 706 N N . ASP A 1 88 ? -10.312 -3.806 3.368 1.00 95.31 88 ASP A N 1
ATOM 707 C CA . ASP A 1 88 ? -10.658 -4.820 2.382 1.00 95.31 88 ASP A CA 1
ATOM 708 C C . ASP A 1 88 ? -9.417 -5.646 2.016 1.00 95.31 88 ASP A C 1
ATOM 710 O O . ASP A 1 88 ? -8.578 -5.238 1.208 1.00 95.31 88 ASP A O 1
ATOM 714 N N . TRP A 1 89 ? -9.274 -6.800 2.663 1.00 93.19 89 TRP A N 1
ATOM 715 C CA . TRP A 1 89 ? -8.130 -7.689 2.467 1.00 93.19 89 TRP A CA 1
ATOM 716 C C . TRP A 1 89 ? -8.214 -8.538 1.201 1.00 93.19 89 TRP A C 1
ATOM 718 O O . TRP A 1 89 ? -7.189 -9.089 0.795 1.00 93.19 89 TRP A O 1
ATOM 728 N N . ASP A 1 90 ? -9.401 -8.669 0.614 1.00 91.38 90 ASP A N 1
ATOM 729 C CA . ASP A 1 90 ? -9.642 -9.532 -0.540 1.00 91.38 90 ASP A CA 1
ATOM 730 C C . ASP A 1 90 ? -9.451 -8.750 -1.847 1.00 91.38 90 ASP A C 1
ATOM 732 O O . ASP A 1 90 ? -8.911 -9.277 -2.821 1.00 91.38 90 ASP A O 1
ATOM 736 N N . ASN A 1 91 ? -9.773 -7.450 -1.851 1.00 92.81 91 ASN A N 1
ATOM 737 C CA . ASN A 1 91 ? -9.628 -6.576 -3.018 1.00 92.81 91 ASN A CA 1
ATOM 738 C C . ASN A 1 91 ? -8.360 -5.711 -2.989 1.00 92.81 91 ASN A C 1
ATOM 740 O O . ASN A 1 91 ? -8.385 -4.520 -3.326 1.00 92.81 91 ASN A O 1
ATOM 744 N N . VAL A 1 92 ? -7.217 -6.305 -2.639 1.00 93.44 92 VAL A N 1
ATOM 745 C CA . VAL A 1 92 ? -5.926 -5.607 -2.721 1.00 93.44 92 VAL A CA 1
ATOM 746 C C . VAL A 1 92 ? -5.536 -5.388 -4.182 1.00 93.44 92 VAL A C 1
ATOM 748 O O . VAL A 1 92 ? -5.415 -6.327 -4.973 1.00 93.44 92 VAL A O 1
ATOM 751 N N . LYS A 1 93 ? -5.305 -4.124 -4.549 1.00 94.06 93 LYS A N 1
ATOM 752 C CA . LYS A 1 93 ? -4.924 -3.738 -5.913 1.00 94.06 93 LYS A CA 1
ATOM 753 C C . LYS A 1 93 ? -3.422 -3.539 -6.000 1.00 94.06 93 LYS A C 1
ATOM 755 O O . LYS A 1 93 ? -2.853 -2.799 -5.206 1.00 94.06 93 LYS A O 1
ATOM 760 N N . ILE A 1 94 ? -2.791 -4.153 -6.994 1.00 94.06 94 ILE A N 1
ATOM 761 C CA . ILE A 1 94 ? -1.404 -3.850 -7.359 1.00 94.06 94 ILE A CA 1
ATOM 762 C C . ILE A 1 94 ? -1.451 -2.692 -8.343 1.00 94.06 94 ILE A C 1
ATOM 764 O O . ILE A 1 94 ? -2.069 -2.819 -9.398 1.00 94.06 94 ILE A O 1
ATOM 768 N N . LEU A 1 95 ? -0.841 -1.575 -7.963 1.00 93.31 95 LEU A N 1
ATOM 769 C CA . LEU A 1 95 ? -0.779 -0.369 -8.780 1.00 93.31 95 LEU A CA 1
ATOM 770 C C . LEU A 1 95 ? 0.381 -0.455 -9.767 1.00 93.31 95 LEU A C 1
ATOM 772 O O . LEU A 1 95 ? 0.199 -0.179 -10.947 1.00 93.31 95 LEU A O 1
ATOM 776 N N . ASP A 1 96 ? 1.550 -0.884 -9.285 1.00 94.06 96 ASP A N 1
ATOM 777 C CA . ASP A 1 96 ? 2.772 -0.948 -10.086 1.00 94.06 96 ASP A CA 1
ATOM 778 C C . ASP A 1 96 ? 3.840 -1.842 -9.436 1.00 94.06 96 ASP A C 1
ATOM 780 O O . ASP A 1 96 ? 3.613 -2.436 -8.374 1.00 94.06 96 ASP A O 1
ATOM 784 N N . ARG A 1 97 ? 5.015 -1.958 -10.063 1.00 94.06 97 ARG A N 1
ATOM 785 C CA . ARG A 1 97 ? 6.163 -2.719 -9.555 1.00 94.06 97 ARG A CA 1
ATOM 786 C C . ARG A 1 97 ? 7.473 -1.964 -9.760 1.00 94.06 97 ARG A C 1
ATOM 788 O O . ARG A 1 97 ? 7.717 -1.390 -10.812 1.00 94.06 97 ARG A O 1
ATOM 795 N N . GLY A 1 98 ? 8.359 -2.048 -8.771 1.00 92.38 98 GLY A N 1
ATOM 796 C CA . GLY A 1 98 ? 9.685 -1.432 -8.812 1.00 92.38 98 GLY A CA 1
ATOM 797 C C . GLY A 1 98 ? 10.757 -2.386 -8.299 1.00 92.38 98 GLY A C 1
ATOM 798 O O . GLY A 1 98 ? 10.745 -2.776 -7.133 1.00 92.38 98 GLY A O 1
ATOM 799 N N . ASN A 1 99 ? 11.712 -2.759 -9.151 1.00 91.88 99 ASN A N 1
ATOM 800 C CA . ASN A 1 99 ? 12.755 -3.722 -8.777 1.00 91.88 99 ASN A CA 1
ATOM 801 C C . ASN A 1 99 ? 13.733 -3.164 -7.733 1.00 91.88 99 ASN A C 1
ATOM 803 O O . ASN A 1 99 ? 14.225 -3.912 -6.891 1.00 91.88 99 ASN A O 1
ATOM 807 N N . THR A 1 100 ? 13.991 -1.855 -7.756 1.00 93.06 100 THR A N 1
ATOM 808 C CA . THR A 1 100 ? 14.870 -1.179 -6.795 1.00 93.06 100 THR A CA 1
ATOM 809 C C . THR A 1 100 ? 14.056 -0.477 -5.713 1.00 93.06 100 THR A C 1
ATOM 811 O O . THR A 1 100 ? 12.920 -0.061 -5.944 1.00 93.06 100 THR A O 1
ATOM 814 N N . LYS A 1 101 ? 14.651 -0.303 -4.527 1.00 90.75 101 LYS A N 1
ATOM 815 C CA . LYS A 1 101 ? 14.026 0.432 -3.418 1.00 90.75 101 LYS A CA 1
ATOM 816 C C . LYS A 1 101 ? 13.666 1.869 -3.815 1.00 90.75 101 LYS A C 1
ATOM 818 O O . LYS A 1 101 ? 12.528 2.269 -3.620 1.00 90.75 101 LYS A O 1
ATOM 823 N N . CYS A 1 102 ? 14.590 2.583 -4.459 1.00 90.06 102 CYS A N 1
ATOM 824 C CA . CYS A 1 102 ? 14.365 3.953 -4.933 1.00 90.06 102 CYS A CA 1
ATOM 825 C C . CYS A 1 102 ? 13.179 4.040 -5.912 1.00 90.06 102 CYS A C 1
ATOM 827 O O . CYS A 1 102 ? 12.313 4.897 -5.759 1.00 90.06 102 CYS A O 1
ATOM 829 N N . ALA A 1 103 ? 13.068 3.100 -6.862 1.00 90.69 103 ALA A N 1
ATOM 830 C CA . ALA A 1 103 ? 11.919 3.063 -7.767 1.00 90.69 103 ALA A CA 1
ATOM 831 C C . ALA A 1 103 ? 10.603 2.848 -7.006 1.00 90.69 103 ALA A C 1
ATOM 833 O O . ALA A 1 103 ? 9.602 3.478 -7.327 1.00 90.69 103 ALA A O 1
ATOM 834 N N . ARG A 1 104 ? 10.593 1.992 -5.977 1.00 92.31 104 ARG A N 1
ATOM 835 C CA . ARG A 1 104 ? 9.390 1.771 -5.163 1.00 92.31 104 ARG A CA 1
ATOM 836 C C . ARG A 1 104 ? 9.028 2.966 -4.296 1.00 92.31 104 ARG A C 1
ATOM 838 O O . ARG A 1 104 ? 7.848 3.260 -4.202 1.00 92.31 104 ARG A O 1
ATOM 845 N N . GLU A 1 105 ? 9.998 3.651 -3.701 1.00 89.62 105 GLU A N 1
ATOM 846 C CA . GLU A 1 105 ? 9.760 4.877 -2.926 1.00 89.62 105 GLU A CA 1
ATOM 847 C C . GLU A 1 105 ? 9.179 5.986 -3.811 1.00 89.62 105 GLU A C 1
ATOM 849 O O . GLU A 1 105 ? 8.199 6.628 -3.435 1.00 89.62 105 GLU A O 1
ATOM 854 N N . PHE A 1 106 ? 9.723 6.153 -5.022 1.00 89.00 106 PHE A N 1
ATOM 855 C CA . PHE A 1 106 ? 9.175 7.084 -6.004 1.00 89.00 106 PHE A CA 1
ATOM 856 C C . PHE A 1 106 ? 7.751 6.701 -6.417 1.00 89.00 106 PHE A C 1
ATOM 858 O O . PHE A 1 106 ? 6.870 7.552 -6.408 1.00 89.00 106 PHE A O 1
ATOM 865 N N . LEU A 1 107 ? 7.503 5.430 -6.746 1.00 90.81 107 LEU A N 1
ATOM 866 C CA . LEU A 1 107 ? 6.172 4.962 -7.140 1.00 90.81 107 LEU A CA 1
ATOM 867 C C . LEU A 1 107 ? 5.170 5.057 -5.981 1.00 90.81 107 LEU A C 1
ATOM 869 O O . LEU A 1 107 ? 4.026 5.442 -6.190 1.00 90.81 107 LEU A O 1
ATOM 873 N N . GLU A 1 108 ? 5.577 4.751 -4.751 1.00 90.00 108 GLU A N 1
ATOM 874 C CA . GLU A 1 108 ? 4.742 4.919 -3.561 1.00 90.00 108 GLU A CA 1
ATOM 875 C C . GLU A 1 108 ? 4.309 6.381 -3.406 1.00 90.00 108 GLU A C 1
ATOM 877 O O . GLU A 1 108 ? 3.114 6.639 -3.283 1.00 90.00 108 GLU A O 1
ATOM 882 N N . ALA A 1 109 ? 5.243 7.331 -3.529 1.00 88.38 109 ALA A N 1
ATOM 883 C CA . ALA A 1 109 ? 4.922 8.756 -3.547 1.00 88.38 109 ALA A CA 1
ATOM 884 C C . ALA A 1 109 ? 4.035 9.133 -4.746 1.00 88.38 109 ALA A C 1
ATOM 886 O O . ALA A 1 109 ? 3.043 9.837 -4.576 1.00 88.38 109 ALA A O 1
ATOM 887 N N . TRP A 1 110 ? 4.342 8.616 -5.941 1.00 89.00 110 TRP A N 1
ATOM 888 C CA . TRP A 1 110 ? 3.581 8.853 -7.169 1.00 89.00 110 TRP A CA 1
ATOM 889 C C . TRP A 1 110 ? 2.121 8.440 -7.031 1.00 89.00 110 TRP A C 1
ATOM 891 O O . TRP A 1 110 ? 1.237 9.161 -7.480 1.00 89.00 110 TRP A O 1
ATOM 901 N N . TYR A 1 111 ? 1.844 7.304 -6.396 1.00 89.31 111 TYR A N 1
ATOM 902 C CA . TYR A 1 111 ? 0.481 6.813 -6.212 1.00 89.31 111 TYR A CA 1
ATOM 903 C C . TYR A 1 111 ? -0.208 7.358 -4.955 1.00 89.31 111 TYR A C 1
ATOM 905 O O . TYR A 1 111 ? -1.445 7.319 -4.891 1.00 89.31 111 TYR A O 1
ATOM 913 N N . SER A 1 112 ? 0.542 7.892 -3.985 1.00 87.44 112 SER A N 1
ATOM 914 C CA . SER A 1 112 ? -0.031 8.582 -2.830 1.00 87.44 112 SER A CA 1
ATOM 915 C C . SER A 1 112 ? -0.963 9.716 -3.275 1.00 87.44 112 SER A C 1
ATOM 917 O O . SER A 1 112 ? -0.734 10.429 -4.254 1.00 87.44 112 SER A O 1
ATOM 919 N N . ASN A 1 113 ? -2.086 9.817 -2.572 1.00 84.75 113 ASN A N 1
ATOM 920 C CA . ASN A 1 113 ? -3.148 10.794 -2.792 1.00 84.75 113 ASN A CA 1
ATOM 921 C C . ASN A 1 113 ? -3.594 11.354 -1.437 1.00 84.75 113 ASN A C 1
ATOM 923 O O . ASN A 1 113 ? -3.208 10.830 -0.395 1.00 84.75 113 ASN A O 1
ATOM 927 N N . GLU A 1 114 ? -4.446 12.374 -1.444 1.00 84.38 114 G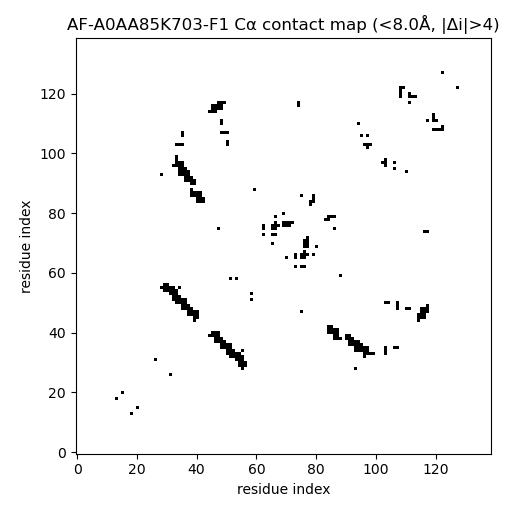LU A N 1
ATOM 928 C CA . GLU A 1 114 ? -4.958 13.016 -0.222 1.00 84.38 114 GLU A CA 1
ATOM 929 C C . GLU A 1 114 ? -5.733 12.056 0.696 1.00 84.38 114 GLU A C 1
ATOM 931 O O . GLU A 1 114 ? -5.788 12.239 1.910 1.00 84.38 114 GLU A O 1
ATOM 936 N N . ASN A 1 115 ? -6.303 10.991 0.128 1.00 89.00 115 ASN A N 1
ATOM 937 C CA . ASN A 1 115 ? -7.020 9.962 0.875 1.00 89.00 115 ASN A CA 1
ATOM 938 C C . ASN A 1 115 ? -6.091 8.864 1.427 1.00 89.00 115 ASN A C 1
ATOM 940 O O . ASN A 1 115 ? -6.567 7.938 2.093 1.00 89.00 115 ASN A O 1
ATOM 944 N N . ALA A 1 116 ? -4.788 8.917 1.137 1.00 89.38 116 ALA A N 1
ATOM 945 C CA . ALA A 1 116 ? -3.832 7.941 1.627 1.00 89.38 116 ALA A CA 1
ATOM 946 C C . ALA A 1 116 ? -3.579 8.141 3.131 1.00 89.38 116 ALA A C 1
ATOM 948 O O . ALA A 1 116 ? -3.329 9.243 3.604 1.00 89.38 116 ALA A O 1
ATOM 949 N N . ILE A 1 117 ? -3.624 7.050 3.893 1.00 89.19 117 ILE A N 1
ATOM 950 C CA . ILE A 1 117 ? -3.309 7.028 5.330 1.00 89.19 117 ILE A CA 1
ATOM 951 C C . ILE A 1 117 ? -1.790 7.107 5.550 1.00 89.19 117 ILE A C 1
ATOM 953 O O . ILE A 1 117 ? -1.343 7.501 6.625 1.00 89.19 117 ILE A O 1
ATOM 957 N N . ASN A 1 118 ? -0.9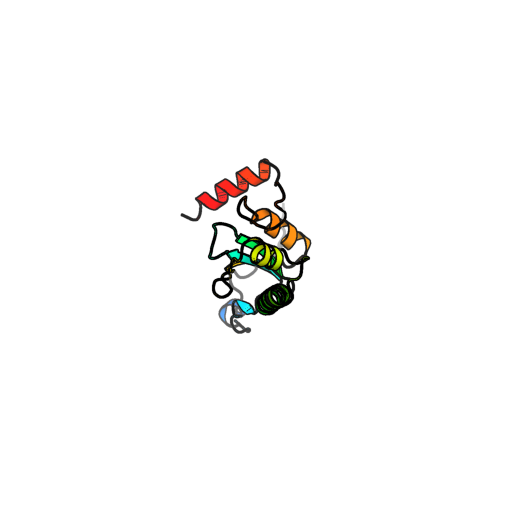91 6.704 4.551 1.00 85.00 118 ASN A N 1
ATOM 958 C CA . ASN A 1 118 ? 0.465 6.795 4.627 1.00 85.00 118 ASN A CA 1
ATOM 959 C C . ASN A 1 118 ? 0.937 8.259 4.625 1.00 85.00 118 ASN A C 1
ATOM 961 O O . ASN A 1 118 ? 0.171 9.187 4.366 1.00 85.00 118 ASN A O 1
ATOM 965 N N . LYS A 1 119 ? 2.225 8.464 4.910 1.00 72.25 119 LYS A N 1
ATOM 966 C CA . LYS A 1 119 ? 2.838 9.787 4.820 1.00 72.25 119 LYS A CA 1
ATOM 967 C C . LYS A 1 119 ? 2.818 10.260 3.361 1.00 72.25 119 LYS A C 1
ATOM 969 O O . LYS A 1 119 ? 3.641 9.829 2.559 1.00 72.25 119 LYS A O 1
ATOM 974 N N . HIS A 1 120 ? 1.901 11.170 3.044 1.00 68.50 120 HIS A N 1
ATOM 975 C CA . HIS A 1 120 ? 1.859 11.836 1.749 1.00 68.50 120 HIS A CA 1
ATOM 976 C C . HIS A 1 120 ? 3.123 12.685 1.555 1.00 68.50 120 HIS A C 1
ATOM 978 O O . HIS A 1 120 ? 3.437 13.548 2.378 1.00 68.50 120 HIS A O 1
ATOM 984 N N . VAL A 1 121 ? 3.850 12.439 0.466 1.00 68.69 121 VAL A N 1
ATOM 985 C CA . VAL A 1 121 ? 4.958 13.290 0.026 1.00 68.69 121 VAL A CA 1
ATOM 986 C C . VAL A 1 121 ? 4.418 14.189 -1.076 1.00 68.69 121 VAL A C 1
ATOM 988 O O . VAL A 1 121 ? 3.914 13.692 -2.078 1.00 68.69 121 VAL A O 1
ATOM 991 N N . ASN A 1 122 ? 4.503 15.507 -0.882 1.00 67.25 122 ASN A N 1
ATOM 992 C CA . ASN A 1 122 ? 4.146 16.446 -1.936 1.00 67.25 122 ASN A CA 1
ATOM 993 C C . ASN A 1 122 ? 5.214 16.365 -3.035 1.00 67.25 122 ASN A C 1
ATOM 995 O O . ASN A 1 122 ? 6.388 16.640 -2.782 1.00 67.25 122 ASN A O 1
ATOM 999 N N . ILE A 1 123 ? 4.814 15.908 -4.218 1.00 71.88 123 ILE A N 1
ATOM 1000 C CA . ILE A 1 123 ? 5.685 15.856 -5.390 1.00 71.88 123 ILE A CA 1
ATOM 1001 C C . ILE A 1 123 ? 5.698 17.251 -6.015 1.00 71.88 123 ILE A C 1
ATOM 1003 O O . ILE A 1 123 ? 4.654 17.895 -6.074 1.00 71.88 123 ILE A O 1
ATOM 1007 N N . ASP A 1 124 ? 6.860 17.701 -6.487 1.00 78.31 124 ASP A N 1
ATOM 1008 C CA . ASP A 1 124 ? 7.024 18.985 -7.177 1.00 78.31 124 ASP A CA 1
ATOM 1009 C C . ASP A 1 124 ? 5.972 19.182 -8.291 1.00 78.31 124 ASP A C 1
ATOM 1011 O O . ASP A 1 124 ? 5.599 18.229 -8.987 1.00 78.31 124 ASP A O 1
ATOM 1015 N N . GLU A 1 125 ? 5.497 20.419 -8.458 1.00 77.62 125 GLU A N 1
ATOM 1016 C CA . GLU A 1 125 ? 4.432 20.813 -9.391 1.00 77.62 125 GLU A CA 1
ATOM 1017 C C . GLU A 1 125 ? 4.693 20.326 -10.824 1.00 77.62 125 GLU A C 1
ATOM 1019 O O . GLU A 1 125 ? 3.766 19.910 -11.527 1.00 77.62 125 GLU A O 1
ATOM 1024 N N . ILE A 1 126 ? 5.964 20.286 -11.243 1.00 79.50 126 ILE A N 1
ATOM 1025 C CA . ILE A 1 126 ? 6.369 19.794 -12.569 1.00 79.50 126 ILE A CA 1
ATOM 1026 C C . ILE A 1 126 ? 5.910 18.343 -12.781 1.00 79.50 126 ILE A C 1
ATOM 1028 O O . ILE A 1 126 ? 5.392 17.990 -13.843 1.00 79.50 126 ILE A O 1
ATOM 1032 N N . TYR A 1 127 ? 6.063 17.495 -11.765 1.00 76.81 127 TYR A N 1
ATOM 1033 C CA .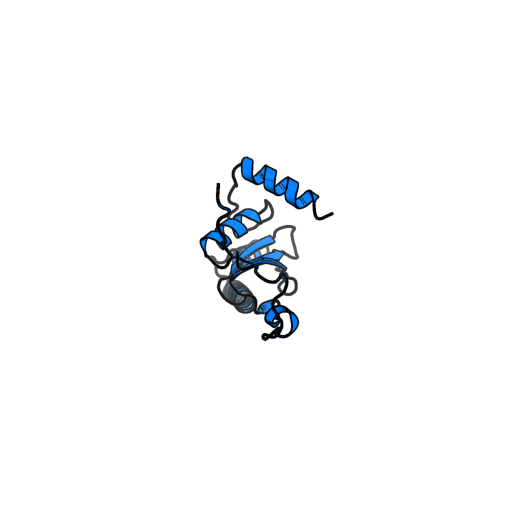 TYR A 1 127 ? 5.651 16.094 -11.829 1.00 76.81 127 TYR A CA 1
ATOM 1034 C C . TYR A 1 127 ? 4.137 15.928 -11.661 1.00 76.81 127 TYR A C 1
ATOM 1036 O O . TYR A 1 127 ? 3.565 15.009 -12.249 1.00 76.81 127 TYR A O 1
ATOM 1044 N N . GLN A 1 128 ? 3.469 16.827 -10.928 1.00 76.88 128 GLN A N 1
ATOM 1045 C CA . GLN A 1 128 ? 2.005 16.828 -10.819 1.00 76.88 128 GLN A CA 1
ATOM 1046 C C . GLN A 1 128 ? 1.337 17.058 -12.182 1.00 76.88 128 GLN A C 1
ATOM 1048 O O . GLN A 1 128 ? 0.373 16.370 -12.519 1.00 76.88 128 GLN A O 1
ATOM 1053 N N . LEU A 1 129 ? 1.893 17.956 -13.004 1.00 79.50 129 LEU A N 1
ATOM 1054 C CA . LEU A 1 129 ? 1.407 18.213 -14.363 1.00 79.50 129 LEU A CA 1
ATOM 1055 C C . LEU A 1 129 ? 1.565 16.999 -15.293 1.00 79.50 129 LEU A C 1
ATOM 1057 O O . LEU A 1 129 ? 0.742 16.773 -16.179 1.00 79.50 129 LEU A O 1
ATOM 1061 N N . ILE A 1 130 ? 2.634 16.218 -15.125 1.00 80.81 130 ILE A N 1
ATOM 1062 C CA . ILE A 1 130 ? 2.831 14.978 -15.892 1.00 80.81 130 ILE A CA 1
ATOM 1063 C C . ILE A 1 130 ? 1.810 13.926 -15.448 1.00 80.81 130 ILE A C 1
ATOM 1065 O O . ILE A 1 130 ? 1.248 13.219 -16.284 1.00 80.81 130 ILE A O 1
ATOM 1069 N N . LYS A 1 131 ? 1.542 13.851 -14.140 1.00 77.25 131 LYS A N 1
ATOM 1070 C CA . LYS A 1 131 ? 0.578 12.914 -13.565 1.00 77.25 131 LYS A CA 1
ATOM 1071 C C . LYS A 1 131 ? -0.837 13.157 -14.090 1.00 77.25 131 LYS A C 1
ATOM 1073 O O . LYS A 1 131 ? -1.440 12.209 -14.586 1.00 77.25 131 LYS A O 1
ATOM 1078 N N . SER A 1 132 ? -1.319 14.404 -14.090 1.00 73.75 132 SER A N 1
ATOM 1079 C CA . SER A 1 132 ? -2.664 14.731 -14.597 1.00 73.75 132 SER A CA 1
ATOM 1080 C C . SER A 1 132 ? -2.856 14.320 -16.060 1.00 73.75 132 SER A C 1
ATOM 1082 O O . SER A 1 132 ? -3.829 13.652 -16.390 1.00 73.75 132 SER A O 1
ATOM 1084 N N . LYS A 1 133 ? -1.863 14.586 -16.918 1.00 74.31 133 LYS A N 1
ATOM 1085 C CA . LYS A 1 133 ? -1.893 14.180 -18.334 1.00 74.31 133 LYS A CA 1
ATOM 1086 C C . LYS A 1 133 ? -1.904 12.663 -18.547 1.00 74.31 133 LYS A C 1
ATOM 1088 O O . LYS A 1 133 ? -2.391 12.197 -19.573 1.00 74.31 133 LYS A O 1
ATOM 1093 N N . SER A 1 134 ? -1.328 11.894 -17.621 1.00 64.62 134 SER A N 1
ATOM 1094 C CA . SER A 1 134 ? -1.284 10.429 -17.711 1.00 64.62 134 SER A CA 1
ATOM 1095 C C . SER A 1 134 ? -2.603 9.759 -17.310 1.00 64.62 134 SER A C 1
ATOM 1097 O O . SER A 1 134 ? -2.919 8.684 -17.823 1.00 64.62 134 SER A O 1
ATOM 1099 N N . ASP A 1 135 ? -3.382 10.399 -16.435 1.00 60.97 135 ASP A N 1
ATOM 1100 C CA . ASP A 1 135 ? -4.699 9.914 -16.019 1.00 60.97 135 ASP A CA 1
ATOM 1101 C C . ASP A 1 135 ? -5.762 10.160 -17.113 1.00 60.97 135 ASP A C 1
ATOM 1103 O O . ASP A 1 135 ? -6.627 9.308 -17.321 1.00 60.97 135 ASP A O 1
ATOM 1107 N N . ASP A 1 136 ? -5.625 11.236 -17.900 1.00 53.06 136 ASP A N 1
ATOM 1108 C CA . ASP A 1 136 ? -6.501 11.561 -19.042 1.00 53.06 136 ASP A CA 1
ATOM 1109 C C . ASP A 1 136 ? -6.393 10.571 -20.223 1.00 53.06 136 ASP A C 1
ATOM 1111 O O . ASP A 1 136 ? -7.304 10.469 -21.040 1.00 53.06 136 ASP A O 1
ATOM 1115 N N . GLN A 1 137 ? -5.299 9.806 -20.327 1.00 46.97 137 GLN A N 1
ATOM 1116 C CA . GLN A 1 137 ? -5.089 8.806 -21.390 1.00 46.97 137 GLN A CA 1
ATOM 1117 C C . GLN A 1 137 ? -5.623 7.402 -21.046 1.00 46.97 137 GLN A C 1
ATOM 1119 O O . GLN A 1 137 ? -5.440 6.470 -21.829 1.00 46.97 137 GLN A O 1
ATOM 1124 N N . LYS A 1 138 ? -6.258 7.224 -19.879 1.00 43.94 138 LYS A N 1
ATOM 1125 C CA . LYS A 1 138 ? -6.849 5.945 -19.435 1.00 43.94 138 LYS A CA 1
ATOM 1126 C C . LYS A 1 138 ? -8.382 5.879 -19.554 1.00 43.94 138 LYS A C 1
ATOM 1128 O O . LYS A 1 138 ? -8.960 4.921 -19.036 1.00 43.94 138 LYS A O 1
ATOM 1133 N N . VAL A 1 139 ? -9.019 6.856 -20.208 1.00 36.09 139 VAL A N 1
ATOM 1134 C CA . VAL A 1 139 ? -10.471 6.887 -20.488 1.00 36.09 139 VAL A CA 1
ATOM 1135 C C . VAL A 1 139 ? -10.780 6.295 -21.857 1.00 36.09 139 VAL A C 1
ATOM 1137 O O . VAL A 1 139 ? -10.098 6.682 -22.830 1.00 36.09 139 VAL A O 1
#

pLDDT: mean 83.34, std 13.6, range [36.09, 96.06]

Foldseek 3Di:
DDDDPDDDDDDPPDDVCVVPDPPDDDDDQQQDAQFWKWKAWPVDRAIATDTGRGRNVVVLVVLVVCLVVCPPVDLSNVVCVVPVIDIDSPPMDTPGGDPDPVRRVVVSQLPDDPRHSDPRDDDPPVVVVVSVVVVVVPD

Mean predicted aligned error: 10.88 Å

Nearest PDB structures (foldseek):
  1ln0-assembly1_A  TM=7.804E-01  e=4.635E-02  Tequatrovirus T4
  3zdt-assembly2_B  TM=5.186E-01  e=6.840E+00  Gallus gallus
  3hji-assembly3_A  TM=2.362E-01  e=9.995E+00  Neurospora crassa